Protein AF-A0A920HXT4-F1 (afdb_monomer_lite)

Secondary structure (DSSP, 8-state):
--HHHHHHHHHHHHHHHHHHHHHHHHHHHHHHHHHHHHHHHHHHHHSEE--SSS-EESHHHHHHHHHHHHHHHHHHHHHHHHHHHHHTT-S-BTTB-SHHHHHSTTHHHHHHHHHHHHHHHHHHHTTTTT---

Sequence (133 aa):
MNSIKISRISWIETLVLKNSAKEHFSQLTNFVTIVICSFLLILSAKIKVDLYPVPMTLQPLAVLMIAMLCGRNISVAAVSLYLFQGMVGIPVFAYGGGLPYLLGPTGGFLFGFLFASIIIGELADRGWGKTAF

Structure (mmCIF, N/CA/C/O backbone):
data_AF-A0A920HXT4-F1
#
_entry.id   AF-A0A920HXT4-F1
#
loop_
_atom_site.group_PDB
_atom_site.id
_atom_site.type_symbol
_atom_site.label_atom_id
_atom_site.label_alt_id
_atom_site.label_comp_id
_atom_site.label_asym_id
_atom_site.label_entity_id
_atom_site.label_seq_id
_atom_site.pdbx_PDB_ins_code
_atom_site.Cartn_x
_atom_site.Cartn_y
_atom_site.Cartn_z
_atom_site.occupancy
_atom_site.B_iso_or_equiv
_atom_site.auth_seq_id
_atom_site.auth_comp_id
_atom_site.auth_asym_id
_atom_site.auth_atom_id
_atom_site.pdbx_PDB_model_num
ATOM 1 N N . MET A 1 1 ? -35.991 31.758 35.715 1.00 54.25 1 MET A N 1
ATOM 2 C CA . MET A 1 1 ? -36.174 30.813 34.588 1.00 54.25 1 MET A CA 1
ATOM 3 C C . MET A 1 1 ? -35.026 30.896 33.560 1.00 54.25 1 MET A C 1
ATOM 5 O O . MET A 1 1 ? -35.295 30.887 32.371 1.00 54.25 1 MET A O 1
ATOM 9 N N . ASN A 1 2 ? -33.746 30.987 33.983 1.00 55.00 2 ASN A N 1
ATOM 10 C CA . ASN A 1 2 ? -32.615 31.179 33.042 1.00 55.00 2 ASN A CA 1
ATOM 11 C C . ASN A 1 2 ? -31.315 30.405 33.383 1.00 55.00 2 ASN A C 1
ATOM 13 O O . ASN A 1 2 ? -30.358 30.463 32.624 1.00 55.00 2 ASN A O 1
ATOM 17 N N . SER A 1 3 ? -31.268 29.645 34.487 1.00 57.62 3 SER A N 1
AT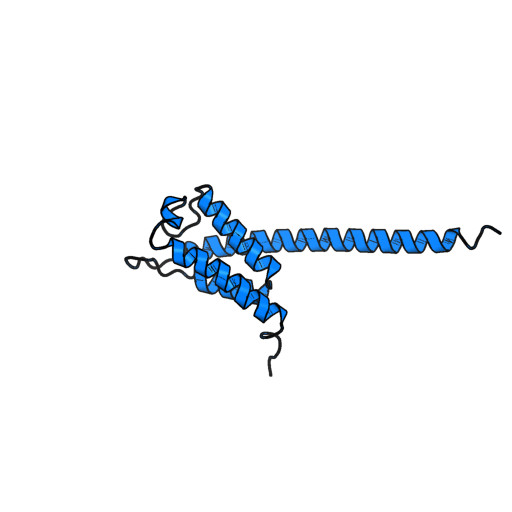OM 18 C CA . SER A 1 3 ? -30.048 28.922 34.915 1.00 57.62 3 SER A CA 1
ATOM 19 C C . SER A 1 3 ? -29.910 27.518 34.288 1.00 57.62 3 SER A C 1
ATOM 21 O O . SER A 1 3 ? -28.811 27.023 34.061 1.00 57.62 3 SER A O 1
ATOM 23 N N . ILE A 1 4 ? -31.028 26.890 33.898 1.00 59.78 4 ILE A N 1
ATOM 24 C CA . ILE A 1 4 ? -31.053 25.515 33.352 1.00 59.78 4 ILE A CA 1
ATOM 25 C C . ILE A 1 4 ? -30.524 25.450 31.902 1.00 59.78 4 ILE A C 1
ATOM 27 O O . ILE A 1 4 ? -30.081 24.396 31.446 1.00 59.78 4 ILE A O 1
ATOM 31 N N . LYS A 1 5 ? -30.556 26.568 31.160 1.00 57.19 5 LYS A N 1
ATOM 32 C CA . LYS A 1 5 ? -30.116 26.626 29.754 1.00 57.19 5 LYS A CA 1
ATOM 33 C C . LYS A 1 5 ? -28.588 26.703 29.624 1.00 57.19 5 LYS A C 1
ATOM 35 O O . LYS A 1 5 ? -28.036 26.109 28.709 1.00 57.19 5 LYS A O 1
ATOM 40 N N . ILE A 1 6 ? -27.915 27.378 30.560 1.00 60.38 6 ILE A N 1
ATOM 41 C CA . ILE A 1 6 ? -26.486 27.725 30.471 1.00 60.38 6 ILE A CA 1
ATOM 42 C C . ILE A 1 6 ? -25.583 26.508 30.733 1.00 60.38 6 ILE A C 1
ATOM 44 O O . ILE A 1 6 ? -24.585 26.335 30.039 1.00 60.38 6 ILE A O 1
ATOM 48 N N . SER A 1 7 ? -25.948 25.605 31.655 1.00 62.50 7 SER A N 1
ATOM 49 C CA . SER A 1 7 ? -25.131 24.402 31.895 1.00 62.50 7 SER A CA 1
ATOM 50 C C . SER A 1 7 ? -25.201 23.420 30.724 1.00 62.50 7 SER A C 1
ATOM 52 O O . SER A 1 7 ? -24.178 22.896 30.298 1.00 62.50 7 SER A O 1
ATOM 54 N N . ARG A 1 8 ? -26.389 23.211 30.142 1.00 62.50 8 ARG A N 1
ATOM 55 C CA . ARG A 1 8 ? -26.604 22.204 29.091 1.00 62.50 8 ARG A CA 1
ATOM 56 C C . ARG A 1 8 ? -25.832 22.511 27.799 1.00 62.50 8 ARG A C 1
ATOM 58 O O . ARG A 1 8 ? -25.414 21.583 27.121 1.00 62.50 8 ARG A O 1
ATOM 65 N N . ILE A 1 9 ? -25.617 23.791 27.488 1.00 66.50 9 ILE A N 1
ATOM 66 C CA . ILE A 1 9 ? -24.921 24.250 26.273 1.00 66.50 9 ILE A CA 1
ATOM 67 C C . ILE A 1 9 ? -23.398 24.046 26.392 1.00 66.50 9 ILE A C 1
ATOM 69 O O . ILE A 1 9 ? -22.778 23.550 25.457 1.00 66.50 9 ILE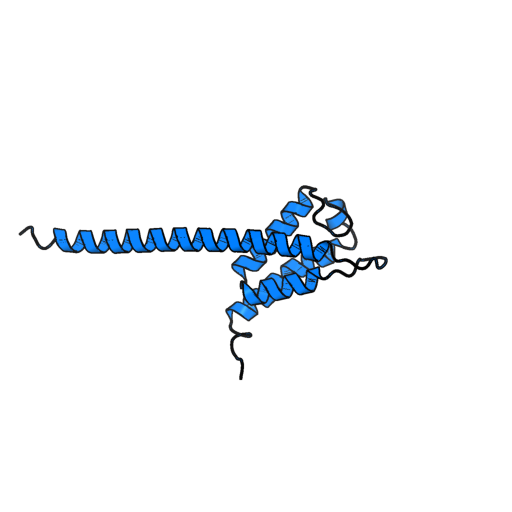 A O 1
ATOM 73 N N . SER A 1 10 ? -22.808 24.297 27.567 1.00 75.88 10 SER A N 1
ATOM 74 C CA . SER A 1 10 ? -21.366 24.110 27.814 1.00 75.88 10 SER A CA 1
ATOM 75 C C . SER A 1 10 ? -20.904 22.650 27.663 1.00 75.88 10 SER A C 1
ATOM 77 O O . SER A 1 10 ? -19.846 22.378 27.088 1.00 75.88 10 SER A O 1
ATOM 79 N N . TRP A 1 11 ? -21.715 21.688 28.120 1.00 71.19 11 TRP A N 1
ATOM 80 C CA . TRP A 1 11 ? -21.407 20.258 27.974 1.00 71.19 11 TRP A CA 1
ATOM 81 C C . TRP A 1 11 ? -21.519 19.767 26.522 1.00 71.19 11 TRP A C 1
ATOM 83 O O . TRP A 1 11 ? -20.781 18.873 26.117 1.00 71.19 11 TRP A O 1
ATOM 93 N N . ILE A 1 12 ? -22.407 20.359 25.716 1.00 73.25 12 ILE A N 1
ATOM 94 C CA . ILE A 1 12 ? -22.550 20.009 24.295 1.00 73.25 12 ILE A CA 1
ATOM 95 C C . ILE A 1 12 ? -21.371 20.564 23.496 1.00 73.25 12 ILE A C 1
ATOM 97 O O . ILE A 1 12 ? -20.785 19.826 22.711 1.00 73.25 12 ILE A O 1
ATOM 101 N N . GLU A 1 13 ? -20.962 21.812 23.733 1.00 74.88 13 GLU A N 1
ATOM 102 C CA . GLU A 1 13 ? -19.787 22.382 23.066 1.00 74.88 13 GLU A CA 1
ATOM 103 C C . GLU A 1 13 ? -18.505 21.644 23.453 1.00 74.88 13 GLU A C 1
ATOM 105 O O . GLU A 1 13 ? -17.704 21.325 22.584 1.00 74.88 13 GLU A O 1
ATOM 110 N N . THR A 1 14 ? -18.325 21.262 24.719 1.00 74.94 14 THR A N 1
ATOM 111 C CA . THR A 1 14 ? -17.163 20.449 25.117 1.00 74.94 14 THR A CA 1
ATOM 112 C C . THR A 1 14 ? -17.181 19.049 24.505 1.00 74.94 14 THR A C 1
ATOM 114 O O . THR A 1 14 ? -16.120 18.561 24.125 1.00 74.94 14 THR A O 1
ATOM 117 N N . LEU A 1 15 ? -18.343 18.408 24.336 1.00 75.25 15 LEU A N 1
ATOM 118 C CA . LEU A 1 15 ? -18.444 17.135 23.611 1.00 75.25 15 LEU A CA 1
ATOM 119 C C . LEU A 1 15 ? -18.170 17.300 22.113 1.00 75.25 15 LEU A C 1
ATOM 121 O O . LEU A 1 15 ? -17.432 16.497 21.550 1.00 75.25 15 LEU A O 1
ATOM 125 N N . VAL A 1 16 ? -18.703 18.347 21.480 1.00 76.81 16 VAL A N 1
ATOM 126 C CA . VAL A 1 16 ? -18.482 18.647 20.057 1.00 76.81 16 VAL A CA 1
ATOM 127 C C . VAL A 1 16 ? -17.020 19.004 19.795 1.00 76.81 16 VAL A C 1
ATOM 129 O O . VAL A 1 16 ? -16.417 18.438 18.889 1.00 76.81 16 VAL A O 1
ATOM 132 N N . LEU A 1 17 ? -16.410 19.861 20.619 1.00 76.31 17 LEU A N 1
ATOM 133 C CA . LEU A 1 17 ? -14.998 20.229 20.507 1.00 76.31 17 LEU A CA 1
ATOM 134 C C . LEU A 1 17 ? -14.078 19.045 20.814 1.00 76.31 17 LEU A C 1
ATOM 136 O O . LEU A 1 17 ? -13.094 18.843 20.107 1.00 76.31 17 LEU A O 1
ATOM 140 N N . LYS A 1 18 ? -14.403 18.216 21.815 1.00 70.56 18 LYS A N 1
ATOM 141 C CA . LYS A 1 18 ? -13.631 17.003 22.119 1.00 70.56 18 LYS A CA 1
ATOM 142 C C . LYS A 1 18 ? -13.753 15.966 21.006 1.00 70.56 18 LYS A C 1
ATOM 144 O O . LYS A 1 18 ? -12.761 15.313 20.695 1.00 70.56 18 LYS A O 1
ATOM 149 N N . ASN A 1 19 ? -14.930 15.823 20.394 1.00 71.56 19 ASN A N 1
ATOM 150 C CA . ASN A 1 19 ? -15.131 14.913 19.270 1.00 71.56 19 ASN A CA 1
ATOM 151 C C . ASN A 1 19 ? -14.415 15.423 18.013 1.00 71.56 19 ASN A C 1
ATOM 153 O O . ASN A 1 19 ? -13.681 14.664 17.394 1.00 71.56 19 ASN A O 1
ATOM 157 N N . SER A 1 20 ? -14.524 16.718 17.705 1.00 67.81 20 SER A N 1
ATOM 158 C CA . SER A 1 20 ? -13.819 17.360 16.590 1.00 67.81 20 SER A CA 1
ATOM 159 C C . SER A 1 20 ? -12.298 17.262 16.749 1.00 67.81 20 SER A C 1
ATOM 161 O O . SER A 1 20 ? -11.621 16.783 15.844 1.00 67.81 20 SER A O 1
ATOM 163 N N . ALA A 1 21 ? -11.741 17.601 17.917 1.00 69.56 21 ALA A N 1
ATOM 164 C CA . ALA A 1 21 ? -10.304 17.480 18.172 1.00 69.56 21 ALA A CA 1
ATOM 165 C C . ALA A 1 21 ? -9.809 16.025 18.072 1.00 69.56 21 ALA A C 1
ATOM 167 O O . ALA A 1 21 ? -8.731 15.768 17.534 1.00 69.56 21 ALA A O 1
ATOM 168 N N . LYS A 1 22 ? -10.605 15.060 18.553 1.00 66.75 22 LYS A N 1
ATOM 169 C CA . LYS A 1 22 ? -10.285 13.630 18.452 1.00 66.75 22 LYS A CA 1
ATOM 170 C C . LYS A 1 22 ? -10.339 13.135 17.003 1.00 66.75 22 LYS A C 1
ATOM 172 O O . LYS A 1 22 ? -9.481 12.346 16.612 1.00 66.75 22 LYS A O 1
ATOM 177 N N . GLU A 1 23 ? -11.289 13.619 16.204 1.00 66.88 23 GLU A N 1
ATOM 178 C CA . GLU A 1 23 ? -11.357 13.319 14.772 1.00 66.88 23 GLU A CA 1
ATOM 179 C C . GLU A 1 23 ? -10.172 13.907 14.006 1.00 66.88 23 GLU A C 1
ATOM 181 O O . GLU A 1 23 ? -9.515 13.170 13.276 1.00 66.88 23 GLU A O 1
ATOM 186 N N . HIS A 1 24 ? -9.825 15.180 14.220 1.00 65.88 24 HIS A N 1
ATOM 187 C CA . HIS A 1 24 ? -8.670 15.800 13.563 1.00 65.88 24 HIS A CA 1
ATOM 188 C C . HIS A 1 24 ? -7.353 15.083 13.906 1.00 65.88 24 HIS A C 1
ATOM 190 O O . HIS A 1 24 ? -6.527 14.844 13.024 1.00 65.88 24 HIS A O 1
ATOM 196 N N . PHE A 1 25 ? -7.169 14.674 15.166 1.00 66.94 25 PHE A N 1
ATOM 197 C CA . PHE A 1 25 ? -5.976 13.936 15.592 1.00 66.94 25 PHE A CA 1
ATOM 198 C C . PHE A 1 25 ? -5.918 12.519 14.996 1.00 66.94 25 PHE A C 1
ATOM 200 O O . PHE A 1 25 ? -4.863 12.064 14.543 1.00 66.94 25 PHE A O 1
ATOM 207 N N . SER A 1 26 ? -7.062 11.830 14.933 1.00 65.12 26 SER A N 1
ATOM 208 C CA . SER A 1 26 ? -7.172 10.523 14.278 1.00 65.12 26 SER A CA 1
ATOM 209 C C . SER A 1 26 ? -6.923 10.606 12.771 1.00 65.12 26 SER A C 1
ATOM 211 O O . SER A 1 26 ? -6.254 9.734 12.222 1.00 65.12 26 SER A O 1
ATOM 213 N N . GLN A 1 27 ? -7.432 11.641 12.099 1.00 71.25 27 GLN A N 1
ATOM 214 C CA . GLN A 1 27 ? -7.210 11.860 10.670 1.00 71.25 27 GLN A CA 1
ATOM 215 C C . GLN A 1 27 ? -5.730 12.107 10.381 1.00 71.25 27 GLN A C 1
ATOM 217 O O . GLN A 1 27 ? -5.173 11.476 9.486 1.00 71.25 27 GLN A O 1
ATOM 222 N N . LEU A 1 28 ? -5.072 12.955 11.176 1.00 72.69 28 LEU A N 1
ATOM 223 C CA . LEU A 1 28 ? -3.648 13.238 11.013 1.00 72.69 28 LEU A CA 1
ATOM 224 C C . LEU A 1 28 ? -2.794 11.978 11.201 1.00 72.69 28 LEU A C 1
ATOM 226 O O . LEU A 1 28 ? -1.909 11.710 10.392 1.00 72.69 28 LEU A O 1
ATOM 230 N N . THR A 1 29 ? -3.102 11.171 12.219 1.00 76.12 29 THR A N 1
ATOM 231 C CA . THR A 1 29 ? -2.391 9.910 12.480 1.00 76.12 29 THR A CA 1
ATOM 232 C C . THR A 1 29 ? -2.550 8.946 11.305 1.00 76.12 29 THR A C 1
ATOM 234 O O . THR A 1 29 ? -1.555 8.426 10.810 1.00 76.12 29 THR A O 1
ATOM 237 N N . ASN A 1 30 ? -3.771 8.785 10.783 1.00 79.00 30 ASN A N 1
ATOM 238 C CA . ASN A 1 30 ? -4.035 7.926 9.628 1.00 79.00 30 ASN A CA 1
ATOM 239 C C . ASN A 1 30 ? -3.284 8.397 8.375 1.00 79.00 30 ASN A C 1
ATOM 241 O O . ASN A 1 30 ? -2.677 7.578 7.691 1.00 79.00 30 ASN A O 1
ATOM 245 N N . PHE A 1 31 ? -3.274 9.703 8.085 1.00 80.75 31 PHE A N 1
ATOM 246 C CA . PHE A 1 31 ? -2.520 10.256 6.955 1.00 80.75 31 PHE A CA 1
ATOM 247 C C . PHE A 1 31 ? -1.021 9.982 7.077 1.00 80.75 31 PHE A C 1
ATOM 249 O O . PHE A 1 31 ? -0.395 9.531 6.117 1.00 80.75 31 PHE A O 1
ATOM 256 N N . VAL A 1 32 ? -0.450 10.203 8.262 1.00 84.19 32 VAL A N 1
ATOM 257 C CA . VAL A 1 32 ? 0.963 9.918 8.529 1.00 84.19 32 VAL A CA 1
ATOM 258 C C . VAL A 1 32 ? 1.254 8.425 8.354 1.00 84.19 32 VAL A C 1
ATOM 260 O O . VAL A 1 32 ? 2.227 8.071 7.690 1.00 84.19 32 VAL A O 1
ATOM 263 N N . THR A 1 33 ? 0.388 7.540 8.856 1.00 81.81 33 THR A N 1
ATOM 264 C CA . THR A 1 33 ? 0.524 6.089 8.667 1.00 81.81 33 THR A CA 1
ATOM 265 C C . THR A 1 33 ? 0.480 5.698 7.188 1.00 81.81 33 THR A C 1
ATOM 267 O O . THR A 1 33 ? 1.334 4.931 6.752 1.00 81.81 33 THR A O 1
ATOM 270 N N . ILE A 1 34 ? -0.440 6.258 6.392 1.00 84.69 34 ILE A N 1
ATOM 271 C CA . ILE A 1 34 ? -0.530 5.999 4.942 1.00 84.69 34 ILE A CA 1
ATOM 272 C C . ILE A 1 34 ? 0.784 6.369 4.244 1.00 84.69 34 ILE A C 1
ATOM 274 O O . ILE A 1 34 ? 1.307 5.581 3.454 1.00 84.69 34 ILE A O 1
ATOM 278 N N . VAL A 1 35 ? 1.336 7.548 4.547 1.00 84.56 35 VAL A N 1
ATOM 279 C CA . VAL A 1 35 ? 2.587 8.028 3.941 1.00 84.56 35 VAL A CA 1
ATOM 280 C C . VAL A 1 35 ? 3.765 7.136 4.330 1.00 84.56 35 VAL A C 1
ATOM 282 O O . VAL A 1 35 ? 4.547 6.749 3.463 1.00 84.56 35 VAL A O 1
ATOM 285 N N . ILE A 1 36 ? 3.869 6.755 5.606 1.00 85.81 36 ILE A N 1
ATOM 286 C CA . ILE A 1 36 ? 4.921 5.852 6.094 1.00 85.81 36 ILE A CA 1
ATOM 287 C C . ILE A 1 36 ? 4.814 4.480 5.418 1.00 85.81 36 ILE A C 1
ATOM 289 O O . ILE A 1 36 ? 5.817 3.958 4.935 1.00 85.81 36 ILE A O 1
ATOM 293 N N . CYS A 1 37 ? 3.610 3.911 5.322 1.00 82.88 37 CYS A N 1
ATOM 294 C CA . CYS A 1 37 ? 3.373 2.645 4.630 1.00 82.88 37 CYS A CA 1
ATOM 295 C C . CYS A 1 37 ? 3.749 2.726 3.147 1.00 82.88 37 CYS A C 1
ATOM 297 O O . CYS A 1 37 ? 4.423 1.833 2.639 1.00 82.88 37 CYS A O 1
ATOM 299 N N . SER A 1 38 ? 3.379 3.810 2.459 1.00 79.56 38 SER A N 1
ATOM 300 C CA . SER A 1 38 ? 3.758 4.032 1.060 1.00 79.56 38 SER A CA 1
ATOM 301 C C . SER A 1 38 ? 5.277 4.137 0.896 1.00 79.56 38 SER A C 1
ATOM 303 O O . SER A 1 38 ? 5.841 3.563 -0.033 1.00 79.56 38 SER A O 1
ATOM 305 N N . PHE A 1 39 ? 5.965 4.822 1.812 1.00 82.06 39 PHE A N 1
ATOM 306 C CA . PHE A 1 39 ? 7.425 4.914 1.801 1.00 82.06 39 PHE A CA 1
ATOM 307 C C . PHE A 1 39 ? 8.090 3.552 2.036 1.00 82.06 39 PHE A C 1
ATOM 309 O O . PHE A 1 39 ? 9.053 3.201 1.351 1.00 82.06 39 PHE A O 1
ATOM 316 N N . LEU A 1 40 ? 7.539 2.750 2.951 1.00 83.19 40 LEU A N 1
ATOM 317 C CA . LEU A 1 40 ? 8.010 1.395 3.217 1.00 83.19 40 LEU A CA 1
ATOM 318 C C . LEU A 1 40 ? 7.869 0.500 1.978 1.00 83.19 40 LEU A C 1
ATOM 320 O O . LEU A 1 40 ? 8.805 -0.221 1.645 1.00 83.19 40 LEU A O 1
ATOM 324 N N . LEU A 1 41 ? 6.754 0.604 1.244 1.00 81.12 41 LEU A N 1
ATOM 325 C CA . LEU A 1 41 ? 6.551 -0.119 -0.018 1.00 81.12 41 LEU A CA 1
ATOM 326 C C . LEU A 1 41 ? 7.603 0.242 -1.069 1.00 81.12 41 LEU A C 1
ATOM 328 O O . LEU A 1 41 ? 8.127 -0.651 -1.734 1.00 81.12 41 LEU A O 1
ATOM 332 N N . ILE A 1 42 ? 7.943 1.528 -1.196 1.00 79.00 42 ILE A N 1
ATOM 333 C CA . ILE A 1 42 ? 8.992 1.989 -2.115 1.00 79.00 42 ILE A CA 1
ATOM 334 C C . ILE A 1 42 ? 10.341 1.385 -1.717 1.00 79.00 42 ILE A C 1
ATOM 336 O O . ILE A 1 42 ? 11.055 0.867 -2.574 1.00 79.00 42 ILE A O 1
ATOM 340 N N . LEU A 1 43 ? 10.685 1.405 -0.426 1.00 80.31 43 LEU A N 1
ATOM 341 C CA . LEU A 1 43 ? 11.943 0.845 0.068 1.00 80.31 43 LEU A CA 1
ATOM 342 C C . LEU A 1 43 ? 12.024 -0.669 -0.186 1.00 80.31 43 LEU A C 1
ATOM 344 O O . LEU A 1 43 ? 13.032 -1.156 -0.699 1.00 80.31 43 LEU A O 1
ATOM 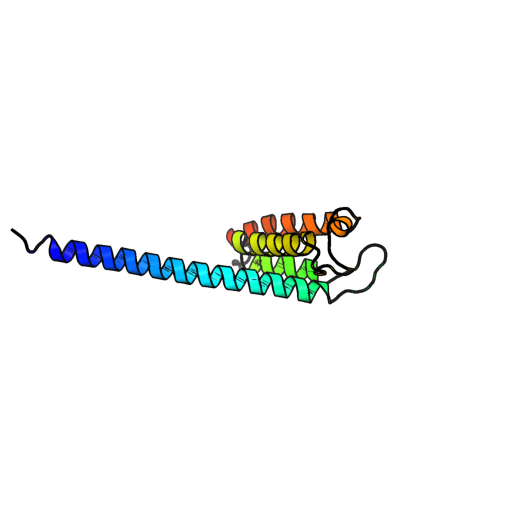348 N N . SER A 1 44 ? 10.941 -1.400 0.088 1.00 73.50 44 SER A N 1
ATOM 349 C CA . SER A 1 44 ? 10.834 -2.839 -0.179 1.00 73.50 44 SER A CA 1
ATOM 350 C C . SER A 1 44 ? 10.879 -3.176 -1.671 1.00 73.50 44 SER A C 1
ATOM 352 O O . SER A 1 44 ? 11.386 -4.236 -2.032 1.00 73.50 44 SER A O 1
ATOM 354 N N . ALA A 1 45 ? 10.406 -2.284 -2.545 1.00 70.38 45 ALA A N 1
ATOM 355 C CA . ALA A 1 45 ? 10.499 -2.447 -3.995 1.00 70.38 45 ALA A CA 1
ATOM 356 C C . ALA A 1 45 ? 11.939 -2.309 -4.525 1.00 70.38 45 ALA A C 1
ATOM 358 O O . ALA A 1 45 ? 12.262 -2.887 -5.565 1.00 70.38 45 ALA A O 1
ATOM 359 N N . LYS A 1 46 ? 12.821 -1.576 -3.823 1.00 69.19 46 LYS A N 1
ATOM 360 C CA . LYS A 1 46 ? 14.241 -1.448 -4.207 1.00 69.19 46 LYS A CA 1
ATOM 361 C C . LYS A 1 46 ? 15.073 -2.668 -3.820 1.00 69.19 46 LYS A C 1
ATOM 363 O O . LYS A 1 46 ? 16.095 -2.918 -4.455 1.00 69.19 46 LYS A O 1
ATOM 368 N N . ILE A 1 47 ? 14.642 -3.430 -2.813 1.00 73.81 47 ILE A N 1
ATOM 369 C CA . ILE A 1 47 ? 15.262 -4.705 -2.442 1.00 73.81 47 ILE A CA 1
ATOM 370 C C . ILE A 1 47 ? 14.719 -5.773 -3.393 1.00 73.81 47 ILE A C 1
ATOM 372 O O . ILE A 1 47 ? 13.708 -6.429 -3.125 1.00 73.81 47 ILE A O 1
ATOM 376 N N . LYS A 1 48 ? 15.376 -5.891 -4.546 1.00 71.88 48 LYS A N 1
ATOM 377 C CA . LYS A 1 48 ? 14.998 -6.802 -5.622 1.00 71.88 48 LYS A CA 1
ATOM 378 C C . LYS A 1 48 ? 16.139 -7.741 -5.981 1.00 71.88 48 LYS A C 1
ATOM 380 O O . LYS A 1 48 ? 17.303 -7.352 -5.969 1.00 71.88 48 LYS A O 1
ATOM 385 N N . VAL A 1 49 ? 15.773 -8.963 -6.335 1.00 71.88 49 VAL A N 1
ATOM 386 C CA . VAL A 1 49 ? 16.645 -9.909 -7.023 1.00 71.88 49 VAL A CA 1
ATOM 387 C C . VAL A 1 49 ? 16.232 -9.889 -8.488 1.00 71.88 49 VAL A C 1
ATOM 389 O O . VAL A 1 49 ? 15.063 -10.128 -8.811 1.00 71.88 49 VAL A O 1
ATOM 392 N N . ASP A 1 50 ? 17.174 -9.552 -9.369 1.00 67.00 50 ASP A N 1
ATOM 393 C CA . ASP A 1 50 ? 16.916 -9.445 -10.803 1.00 67.00 50 ASP A CA 1
ATOM 394 C C . ASP A 1 50 ? 16.703 -10.849 -11.395 1.00 67.00 50 ASP A C 1
ATOM 396 O O . ASP A 1 50 ? 17.639 -11.576 -11.719 1.00 67.00 50 ASP A O 1
ATOM 400 N N . LEU A 1 51 ? 15.431 -11.234 -11.501 1.00 64.62 51 LEU A N 1
ATOM 401 C CA . LEU A 1 51 ? 14.959 -12.414 -12.215 1.00 64.62 51 LEU A CA 1
ATOM 402 C C . LEU A 1 51 ? 14.264 -11.955 -13.495 1.00 64.62 51 LEU A C 1
ATOM 404 O O . LEU A 1 51 ? 13.440 -11.040 -13.483 1.00 64.62 51 LEU A O 1
ATOM 408 N N . TYR A 1 52 ? 14.588 -12.601 -14.611 1.00 62.97 52 TYR A N 1
ATOM 409 C CA . TYR A 1 52 ? 13.903 -12.377 -15.880 1.00 62.97 52 TYR A CA 1
ATOM 410 C C . TYR A 1 52 ? 12.720 -13.351 -15.980 1.00 62.97 52 TYR A C 1
ATOM 412 O O . TYR A 1 52 ? 12.927 -14.539 -15.724 1.00 62.97 52 TYR A O 1
ATOM 420 N N . PRO A 1 53 ? 11.492 -12.927 -16.345 1.00 66.25 53 PRO A N 1
ATOM 421 C CA . PRO A 1 53 ? 11.065 -11.611 -16.848 1.00 66.25 53 PRO A CA 1
ATOM 422 C C . PRO A 1 53 ? 10.481 -10.640 -15.795 1.00 66.25 53 PRO A C 1
ATOM 424 O O . PRO A 1 53 ? 10.144 -9.510 -16.146 1.00 66.25 53 PRO A O 1
ATOM 427 N N . VAL A 1 54 ? 10.326 -11.050 -14.529 1.00 62.25 54 VAL A N 1
ATOM 428 C CA . VAL A 1 54 ? 9.760 -10.216 -13.449 1.00 62.25 54 VAL A CA 1
ATOM 429 C C . VAL A 1 54 ? 10.669 -10.287 -12.218 1.00 62.25 54 VAL A C 1
ATOM 431 O O . VAL A 1 54 ? 10.940 -11.393 -11.744 1.00 62.25 54 VAL A O 1
ATOM 434 N N . PRO A 1 55 ? 11.113 -9.143 -11.660 1.00 67.44 55 PRO A N 1
ATOM 435 C CA . PRO A 1 55 ? 11.952 -9.148 -10.468 1.00 67.44 55 PRO A CA 1
ATOM 436 C C . PRO A 1 55 ? 11.188 -9.718 -9.270 1.00 67.44 55 PRO A C 1
ATOM 438 O O . PRO A 1 55 ? 10.063 -9.299 -8.987 1.00 67.44 55 PRO A O 1
ATOM 441 N N . MET A 1 56 ? 11.823 -10.617 -8.516 1.00 71.00 56 MET A N 1
ATOM 442 C CA . MET A 1 56 ? 11.349 -10.955 -7.172 1.00 71.00 56 MET A CA 1
ATOM 443 C C . MET A 1 56 ? 11.780 -9.843 -6.227 1.00 71.00 56 MET A C 1
ATOM 445 O O . MET A 1 56 ? 12.968 -9.538 -6.111 1.00 71.00 56 MET A O 1
ATOM 449 N N . THR A 1 57 ? 10.820 -9.244 -5.534 1.00 80.25 57 THR A N 1
ATOM 450 C CA . THR A 1 57 ? 11.075 -8.197 -4.543 1.00 80.25 57 THR A CA 1
ATOM 451 C C . THR A 1 57 ? 10.451 -8.574 -3.208 1.00 80.25 57 THR A C 1
ATOM 453 O O . THR A 1 57 ? 9.585 -9.446 -3.133 1.00 80.25 57 THR A O 1
ATOM 456 N N . LEU A 1 58 ? 10.853 -7.887 -2.139 1.00 82.12 58 LEU A N 1
ATOM 457 C CA . LEU A 1 58 ? 10.189 -7.995 -0.832 1.00 82.12 58 LEU A CA 1
ATOM 458 C C . LEU A 1 58 ? 8.870 -7.205 -0.769 1.00 82.12 58 LEU A C 1
ATOM 460 O O . LEU A 1 58 ? 8.208 -7.157 0.267 1.00 82.12 58 LEU A O 1
ATOM 464 N N . GLN A 1 59 ? 8.471 -6.586 -1.877 1.00 81.25 59 GLN A N 1
ATOM 465 C CA . GLN A 1 59 ? 7.284 -5.751 -1.961 1.00 81.25 59 GLN A CA 1
ATOM 466 C C . GLN A 1 59 ? 5.971 -6.504 -1.691 1.00 81.25 59 GLN A C 1
ATOM 468 O O . GLN A 1 59 ? 5.177 -5.971 -0.919 1.00 81.25 59 GLN A O 1
ATOM 473 N N . PRO A 1 60 ? 5.718 -7.721 -2.224 1.00 82.94 60 PRO A N 1
ATOM 474 C CA . PRO A 1 60 ? 4.505 -8.463 -1.895 1.00 82.94 60 PRO A CA 1
ATOM 475 C C . PRO A 1 60 ? 4.396 -8.697 -0.388 1.00 82.94 60 PRO A C 1
ATOM 477 O O . PRO A 1 60 ? 3.363 -8.405 0.196 1.00 82.94 60 PRO A O 1
ATOM 480 N N . LEU A 1 61 ? 5.483 -9.125 0.264 1.00 85.38 61 LEU A N 1
ATOM 481 C CA . LEU A 1 61 ? 5.515 -9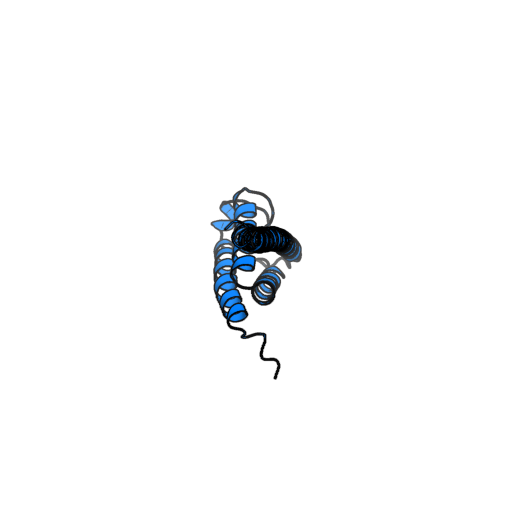.339 1.713 1.00 85.38 61 LEU A CA 1
ATOM 482 C C . LEU A 1 61 ? 5.146 -8.061 2.480 1.00 85.38 61 LEU A C 1
ATOM 484 O O . LEU A 1 61 ? 4.303 -8.103 3.375 1.00 85.38 61 LEU A O 1
ATOM 488 N N . ALA A 1 62 ? 5.728 -6.922 2.094 1.00 85.94 62 ALA A N 1
ATOM 489 C CA . ALA A 1 62 ? 5.417 -5.632 2.700 1.00 85.94 62 ALA A CA 1
ATOM 490 C C . ALA A 1 62 ? 3.937 -5.246 2.523 1.00 85.94 62 ALA A C 1
ATOM 492 O O . ALA A 1 62 ? 3.317 -4.782 3.478 1.00 85.94 62 ALA A O 1
ATOM 493 N N . VAL A 1 63 ? 3.342 -5.491 1.347 1.00 87.25 63 VAL A N 1
ATOM 494 C CA . VAL A 1 63 ? 1.907 -5.251 1.100 1.00 87.25 63 VAL A CA 1
ATOM 495 C C . VAL A 1 63 ? 1.040 -6.085 2.042 1.00 87.25 63 VAL A C 1
ATOM 497 O O . VAL A 1 63 ? 0.127 -5.54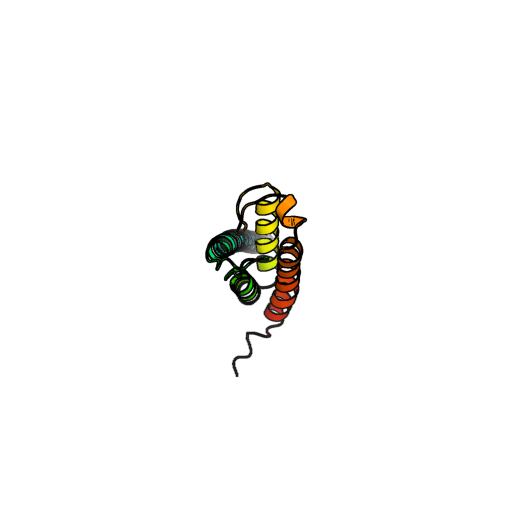0 2.659 1.00 87.25 63 VAL A O 1
ATOM 500 N N . LEU A 1 64 ? 1.329 -7.383 2.189 1.00 86.50 64 LEU A N 1
ATOM 501 C CA . LEU A 1 64 ? 0.553 -8.275 3.060 1.00 86.50 64 LEU A CA 1
ATOM 502 C C . LEU A 1 64 ? 0.667 -7.853 4.533 1.00 86.50 64 LEU A C 1
ATOM 504 O O . LEU A 1 64 ? -0.337 -7.817 5.243 1.00 86.50 64 LEU A O 1
ATOM 508 N N . MET A 1 65 ? 1.873 -7.496 4.988 1.00 85.00 65 MET A N 1
ATOM 509 C CA . MET A 1 65 ? 2.091 -7.015 6.354 1.00 85.00 65 MET A CA 1
ATOM 510 C C . MET A 1 65 ? 1.348 -5.705 6.613 1.00 85.00 65 MET A C 1
ATOM 512 O O . MET A 1 65 ? 0.639 -5.600 7.608 1.00 85.00 65 MET A O 1
ATOM 516 N N . ILE A 1 66 ? 1.451 -4.724 5.713 1.00 85.94 66 ILE A N 1
ATOM 517 C CA . ILE A 1 66 ? 0.734 -3.447 5.845 1.00 85.94 66 ILE A CA 1
ATOM 518 C C . ILE A 1 66 ? -0.781 -3.678 5.848 1.00 85.94 66 ILE A C 1
ATOM 520 O O . ILE A 1 66 ? -1.485 -3.074 6.654 1.00 85.94 66 ILE A O 1
ATOM 524 N N . ALA A 1 67 ? -1.288 -4.571 4.995 1.00 87.19 67 ALA A N 1
ATOM 525 C CA . ALA A 1 67 ? -2.703 -4.927 4.969 1.00 87.19 67 ALA A CA 1
ATOM 526 C C . ALA A 1 67 ? -3.174 -5.540 6.293 1.00 87.19 67 ALA A C 1
ATOM 528 O O . ALA A 1 67 ? -4.220 -5.148 6.805 1.00 87.19 67 ALA A O 1
ATOM 529 N N . MET A 1 68 ? -2.381 -6.436 6.889 1.00 84.50 68 MET A N 1
ATOM 530 C CA . MET A 1 68 ? -2.718 -7.030 8.183 1.00 84.50 68 MET A CA 1
ATOM 531 C C . MET A 1 68 ? -2.587 -6.060 9.363 1.00 84.50 68 MET A C 1
ATOM 533 O O . MET A 1 68 ? -3.411 -6.105 10.271 1.00 84.50 68 MET A O 1
ATOM 537 N N . LEU A 1 69 ? -1.568 -5.196 9.377 1.00 83.44 69 LEU A N 1
ATOM 538 C CA . LEU A 1 69 ? -1.301 -4.299 10.507 1.00 83.44 69 LEU A CA 1
ATOM 539 C C . LEU A 1 69 ? -2.197 -3.057 10.501 1.00 83.44 69 LEU A C 1
ATOM 541 O O . LEU A 1 69 ? -2.635 -2.610 11.559 1.00 83.44 69 LEU A O 1
ATOM 545 N N . CYS A 1 70 ? -2.437 -2.473 9.327 1.00 80.50 70 CYS A N 1
ATOM 546 C CA . CYS A 1 70 ? -3.122 -1.187 9.201 1.00 80.50 70 CYS A CA 1
ATOM 547 C C . CYS A 1 70 ? -4.612 -1.316 8.844 1.00 80.50 70 CYS A C 1
ATOM 549 O O . CYS A 1 70 ? -5.318 -0.307 8.834 1.00 80.50 70 CYS A O 1
ATOM 551 N N . GLY A 1 71 ? -5.097 -2.526 8.553 1.00 84.19 71 GLY A N 1
ATOM 552 C CA . GLY A 1 71 ? -6.485 -2.772 8.158 1.00 84.19 71 GLY A CA 1
ATOM 553 C C . GLY A 1 71 ? -6.787 -2.345 6.720 1.00 84.19 71 GLY A C 1
ATOM 554 O O . GLY A 1 71 ? -5.905 -1.891 5.978 1.00 84.19 71 GLY A O 1
ATOM 555 N N . ARG A 1 72 ? -8.047 -2.486 6.291 1.00 83.56 72 ARG A N 1
ATOM 556 C CA . ARG A 1 72 ? -8.435 -2.296 4.882 1.00 83.56 72 ARG A CA 1
ATOM 557 C C . ARG A 1 72 ? -8.267 -0.864 4.403 1.00 83.56 72 ARG A C 1
ATOM 559 O O . ARG A 1 72 ? -7.627 -0.622 3.385 1.00 83.56 72 ARG A O 1
ATOM 566 N N . ASN A 1 73 ? -8.823 0.099 5.131 1.00 83.19 73 ASN A N 1
ATOM 567 C CA . ASN A 1 73 ? -8.913 1.472 4.631 1.00 83.19 73 ASN A CA 1
ATOM 568 C C . ASN A 1 73 ? -7.532 2.126 4.466 1.00 83.19 73 ASN A C 1
ATOM 570 O O . ASN A 1 73 ? -7.284 2.792 3.463 1.00 83.19 73 ASN A O 1
ATOM 574 N N . ILE A 1 74 ? -6.621 1.910 5.420 1.00 83.56 74 ILE A N 1
ATOM 575 C CA . ILE A 1 74 ? -5.275 2.503 5.397 1.00 83.56 74 ILE A CA 1
ATOM 576 C C . ILE A 1 74 ? -4.393 1.802 4.358 1.00 83.56 74 ILE A C 1
ATOM 578 O O . ILE A 1 74 ? -3.695 2.471 3.596 1.00 83.56 74 ILE A O 1
ATOM 582 N N . SER A 1 75 ? -4.439 0.468 4.284 1.00 84.62 75 SER A N 1
ATOM 583 C CA . SER A 1 75 ? -3.613 -0.289 3.337 1.00 84.62 75 SER A CA 1
ATOM 584 C C . SER A 1 75 ? -4.027 -0.070 1.883 1.00 84.62 75 SER A C 1
ATOM 586 O O . SER A 1 75 ? -3.167 0.151 1.032 1.00 84.62 75 SER A O 1
ATOM 588 N N . VAL A 1 76 ? -5.330 -0.043 1.588 1.00 87.38 76 VAL A N 1
ATOM 589 C CA . VAL A 1 76 ? -5.845 0.254 0.245 1.00 87.38 76 VAL A CA 1
ATOM 590 C C . VAL A 1 76 ? -5.478 1.674 -0.170 1.00 87.38 76 VAL A C 1
ATOM 592 O O . VAL A 1 76 ? -5.032 1.875 -1.300 1.00 87.38 76 VAL A O 1
ATOM 595 N N . ALA A 1 77 ? -5.592 2.649 0.739 1.00 85.12 77 ALA A N 1
ATOM 596 C CA . ALA A 1 77 ? -5.170 4.021 0.471 1.00 85.12 77 ALA A CA 1
ATOM 597 C C . ALA A 1 77 ? -3.659 4.113 0.194 1.00 85.12 77 ALA A C 1
ATOM 599 O O . ALA A 1 77 ? -3.262 4.751 -0.778 1.00 85.12 77 ALA A O 1
ATOM 600 N N . ALA A 1 78 ? -2.820 3.433 0.983 1.00 83.81 78 ALA A N 1
ATOM 601 C CA . ALA A 1 78 ? -1.368 3.421 0.792 1.00 83.81 78 ALA A CA 1
ATOM 602 C C . ALA A 1 78 ? -0.949 2.759 -0.530 1.00 83.81 78 ALA A C 1
ATOM 604 O O . ALA A 1 78 ? -0.133 3.314 -1.263 1.00 83.81 78 ALA A O 1
ATOM 605 N N . VAL A 1 79 ? -1.536 1.607 -0.877 1.00 85.62 79 VAL A N 1
ATOM 606 C CA . VAL A 1 79 ? -1.255 0.918 -2.149 1.00 85.62 79 VAL A CA 1
ATOM 607 C C . VAL A 1 79 ? -1.756 1.740 -3.337 1.00 85.62 79 VAL A C 1
ATOM 609 O O . VAL A 1 79 ? -1.055 1.854 -4.338 1.00 85.62 79 VAL A O 1
ATOM 612 N N . SER A 1 80 ? -2.925 2.373 -3.225 1.00 85.75 80 SER A N 1
ATOM 613 C CA . SER A 1 80 ? -3.451 3.253 -4.276 1.00 85.75 80 SER A CA 1
ATOM 614 C C . SER A 1 80 ? -2.567 4.483 -4.482 1.00 85.75 80 SER A C 1
ATOM 616 O O . SER A 1 80 ? -2.289 4.847 -5.622 1.00 85.75 80 SER A O 1
ATOM 618 N N . LEU A 1 81 ? -2.074 5.093 -3.398 1.00 84.00 81 LEU A N 1
ATOM 619 C CA . LEU A 1 81 ? -1.133 6.212 -3.460 1.00 84.00 81 LEU A CA 1
ATOM 620 C C . LEU A 1 81 ? 0.177 5.793 -4.139 1.00 84.00 81 LEU A C 1
ATOM 622 O O . LEU A 1 81 ? 0.671 6.505 -5.011 1.00 84.00 81 LEU A O 1
ATOM 626 N N . TYR A 1 82 ? 0.696 4.615 -3.790 1.00 82.50 82 TYR A N 1
ATOM 627 C CA . TYR A 1 82 ? 1.882 4.032 -4.409 1.00 82.50 82 TYR A CA 1
ATOM 628 C C . TYR A 1 82 ? 1.691 3.793 -5.918 1.00 82.50 82 TYR A C 1
ATOM 630 O O . TYR A 1 82 ? 2.539 4.187 -6.723 1.00 82.50 82 TYR A O 1
ATOM 638 N N . LEU A 1 83 ? 0.554 3.216 -6.327 1.00 82.31 83 LEU A N 1
ATOM 639 C CA . LEU A 1 83 ? 0.208 3.043 -7.742 1.00 82.31 83 LEU A CA 1
ATOM 640 C C . LEU A 1 83 ? 0.104 4.396 -8.456 1.00 82.31 83 LEU A C 1
ATOM 642 O O . LEU A 1 83 ? 0.656 4.549 -9.542 1.00 82.31 83 LEU A O 1
ATOM 646 N N . PHE A 1 84 ? -0.545 5.386 -7.839 1.00 82.56 84 PHE A N 1
ATOM 647 C CA . PHE A 1 84 ? -0.694 6.722 -8.411 1.00 82.56 84 PHE A CA 1
ATOM 648 C C . PHE A 1 84 ? 0.662 7.418 -8.596 1.00 82.56 84 PHE A C 1
ATOM 650 O O . PHE A 1 84 ? 0.933 7.958 -9.666 1.00 82.56 84 PHE A O 1
ATOM 657 N N . GLN A 1 85 ? 1.560 7.334 -7.610 1.00 78.56 85 GLN A N 1
ATOM 658 C CA . GLN A 1 85 ? 2.937 7.833 -7.722 1.00 78.56 85 GLN A CA 1
ATOM 659 C C . GLN A 1 85 ? 3.689 7.172 -8.885 1.00 78.56 85 GLN A C 1
ATOM 661 O O . GLN A 1 85 ? 4.385 7.851 -9.643 1.00 78.56 85 GLN A O 1
ATOM 666 N N . GLY A 1 86 ? 3.504 5.863 -9.069 1.00 77.25 86 GLY A N 1
ATOM 667 C CA . GLY A 1 86 ? 4.076 5.126 -10.192 1.00 77.25 86 GLY A CA 1
ATOM 668 C C . GLY A 1 86 ? 3.468 5.478 -11.545 1.00 77.25 86 GLY A C 1
ATOM 669 O O . GLY A 1 86 ? 4.197 5.543 -12.535 1.00 77.25 86 GLY A O 1
ATOM 670 N N . MET A 1 87 ? 2.168 5.775 -11.599 1.00 73.31 87 MET A N 1
ATOM 671 C CA . MET A 1 87 ? 1.484 6.235 -12.811 1.00 73.31 87 MET A CA 1
ATOM 672 C C . MET A 1 87 ? 1.939 7.630 -13.244 1.00 73.31 87 MET A C 1
ATOM 674 O O . MET A 1 87 ? 2.134 7.851 -14.437 1.00 73.31 87 MET A O 1
ATOM 678 N N . VAL A 1 88 ? 2.160 8.544 -12.290 1.00 74.62 88 VAL A N 1
ATOM 679 C CA . VAL A 1 88 ? 2.662 9.911 -12.537 1.00 74.62 88 VAL A CA 1
ATOM 680 C C . VAL A 1 88 ? 4.089 9.908 -13.116 1.00 74.62 88 VAL A C 1
ATOM 682 O O . VAL A 1 88 ? 4.546 10.917 -13.645 1.00 74.62 88 VAL A O 1
ATOM 685 N N . GLY A 1 89 ? 4.784 8.766 -13.096 1.00 61.25 89 GLY A N 1
ATOM 686 C CA . GLY A 1 89 ? 6.099 8.604 -13.723 1.00 61.25 89 GLY A CA 1
ATOM 687 C C . GLY A 1 89 ? 7.268 8.760 -12.756 1.00 61.25 89 GLY A C 1
ATOM 688 O O . GLY A 1 89 ? 8.420 8.731 -13.183 1.00 61.25 89 GLY A O 1
ATOM 689 N N . ILE A 1 90 ? 6.996 8.871 -11.452 1.00 65.19 90 ILE A N 1
ATOM 690 C CA . ILE A 1 90 ? 8.043 8.774 -10.435 1.00 65.19 90 ILE A CA 1
ATOM 691 C C . ILE A 1 90 ? 8.574 7.329 -10.471 1.00 65.19 90 ILE A C 1
ATOM 693 O O . ILE A 1 90 ? 7.765 6.396 -10.477 1.00 65.19 90 ILE A O 1
ATOM 697 N N . PRO A 1 91 ? 9.901 7.098 -10.508 1.00 65.12 91 PRO A N 1
ATOM 698 C CA . PRO A 1 91 ? 10.480 5.757 -10.549 1.00 65.12 91 PRO A CA 1
ATOM 699 C C . PRO A 1 91 ? 10.379 5.055 -9.184 1.00 65.12 91 PRO A C 1
ATOM 701 O O . PRO A 1 91 ? 11.373 4.847 -8.487 1.00 65.12 91 PRO A O 1
ATOM 704 N N . VAL A 1 92 ? 9.150 4.726 -8.784 1.00 65.69 92 VAL A N 1
ATOM 705 C CA . VAL A 1 92 ? 8.813 3.995 -7.552 1.00 65.69 92 VAL A CA 1
ATOM 706 C C . VAL A 1 92 ? 8.757 2.475 -7.754 1.00 65.69 92 VAL A C 1
ATOM 708 O O . VAL A 1 92 ? 8.649 1.739 -6.771 1.00 65.69 92 VAL A O 1
ATOM 711 N N . PHE A 1 93 ? 8.834 1.987 -9.000 1.00 65.44 93 PHE A N 1
ATOM 712 C CA . PHE A 1 93 ? 8.865 0.557 -9.315 1.00 65.44 93 PHE A CA 1
ATOM 713 C C . PHE A 1 93 ? 10.298 0.031 -9.492 1.00 65.44 93 PHE A C 1
ATOM 715 O O . PHE A 1 93 ? 11.241 0.768 -9.779 1.00 65.44 93 PHE A O 1
ATOM 722 N N . ALA A 1 94 ? 10.447 -1.290 -9.365 1.00 59.03 94 ALA A N 1
ATOM 723 C CA . ALA A 1 94 ? 11.718 -2.016 -9.364 1.00 59.03 94 ALA A CA 1
ATOM 724 C C . ALA A 1 94 ? 12.635 -1.761 -10.584 1.00 59.03 94 ALA A C 1
ATOM 726 O O . ALA A 1 94 ? 13.855 -1.827 -10.448 1.00 59.03 94 ALA A O 1
ATOM 727 N N . TYR A 1 95 ? 12.091 -1.486 -11.774 1.00 55.88 95 TYR A N 1
ATOM 728 C CA . TYR A 1 95 ? 12.876 -1.169 -12.984 1.00 55.88 95 TYR A CA 1
ATOM 729 C C . TYR A 1 95 ? 12.607 0.240 -13.545 1.00 55.88 95 TYR A C 1
ATOM 731 O O . TYR A 1 95 ? 13.143 0.578 -14.597 1.00 55.88 95 TYR A O 1
ATOM 739 N N . GLY A 1 96 ? 11.800 1.070 -12.873 1.00 62.12 96 GLY A N 1
ATOM 740 C CA . GLY A 1 96 ? 11.459 2.403 -13.371 1.00 62.12 96 GLY A CA 1
ATOM 741 C C . GLY A 1 96 ? 10.128 2.939 -12.847 1.00 62.12 96 GLY A C 1
ATOM 742 O O . GLY A 1 96 ? 9.731 2.676 -11.717 1.00 62.12 96 GLY A O 1
ATOM 743 N N . GLY A 1 97 ? 9.445 3.726 -13.672 1.00 62.91 97 GLY A N 1
ATOM 744 C CA . GLY A 1 97 ? 8.148 4.340 -13.392 1.00 62.91 97 GLY A CA 1
ATOM 745 C C . GLY A 1 97 ? 7.371 4.560 -14.690 1.00 62.91 97 GLY A C 1
ATOM 746 O O . GLY A 1 97 ? 7.934 4.441 -15.778 1.00 62.91 97 GLY A O 1
ATOM 747 N N . GLY A 1 98 ? 6.087 4.893 -14.581 1.00 65.81 98 GLY A N 1
ATOM 748 C CA . GLY A 1 98 ? 5.249 5.309 -15.705 1.00 65.81 98 GLY A CA 1
ATOM 749 C C . GLY A 1 98 ? 4.253 4.262 -16.208 1.00 65.81 98 GLY A C 1
ATOM 750 O O . GLY A 1 98 ? 4.363 3.062 -15.953 1.00 65.81 98 GLY A O 1
ATOM 751 N N . LEU A 1 99 ? 3.279 4.746 -16.987 1.00 63.44 99 LEU A N 1
ATOM 752 C CA . LEU A 1 99 ? 2.247 3.955 -17.670 1.00 63.44 99 LEU A CA 1
ATOM 753 C C . LEU A 1 99 ? 2.744 2.701 -18.421 1.00 63.44 99 LEU A C 1
ATOM 755 O O . LEU A 1 99 ? 2.082 1.670 -18.288 1.00 63.44 99 LEU A O 1
ATOM 759 N N . PRO A 1 100 ? 3.879 2.704 -19.157 1.00 65.31 100 PRO A N 1
ATOM 760 C CA . PRO A 1 100 ? 4.347 1.485 -19.825 1.00 65.31 100 PRO A CA 1
ATOM 761 C C . PRO A 1 100 ? 4.707 0.357 -18.844 1.00 65.31 100 PRO A C 1
ATOM 763 O O . PRO A 1 100 ? 4.635 -0.811 -19.210 1.00 65.31 100 PRO A O 1
ATOM 766 N N . TYR A 1 101 ? 5.018 0.677 -17.583 1.00 68.06 101 TYR A N 1
ATOM 767 C CA . TYR A 1 101 ? 5.285 -0.318 -16.542 1.00 68.06 101 TYR A CA 1
ATOM 768 C C . TYR A 1 101 ? 4.004 -0.976 -16.001 1.00 68.06 101 TYR A C 1
ATOM 770 O O . TYR A 1 101 ? 4.019 -2.150 -15.622 1.00 68.06 101 TYR A O 1
ATOM 778 N N . LEU A 1 102 ? 2.887 -0.235 -16.001 1.00 65.75 102 LEU A N 1
ATOM 779 C CA . LEU A 1 102 ? 1.556 -0.754 -15.661 1.00 65.75 102 LEU A CA 1
ATOM 780 C C . LEU A 1 102 ? 0.910 -1.541 -16.810 1.00 65.75 102 LEU A C 1
ATOM 782 O O . LEU A 1 102 ? 0.073 -2.398 -16.553 1.00 65.75 102 LEU A O 1
ATOM 786 N N . LEU A 1 103 ? 1.269 -1.248 -18.060 1.00 67.50 103 LEU A N 1
ATOM 787 C CA . LEU A 1 103 ? 0.764 -1.962 -19.240 1.00 67.50 103 LEU A CA 1
ATOM 788 C C . LEU A 1 103 ? 1.645 -3.159 -19.639 1.00 67.50 103 LEU A C 1
ATOM 790 O O . LEU A 1 103 ? 1.266 -3.944 -20.504 1.00 67.50 103 LEU A O 1
ATOM 794 N N . GLY A 1 104 ? 2.814 -3.304 -19.011 1.00 73.25 104 GLY A N 1
ATOM 795 C CA . GLY A 1 104 ? 3.707 -4.446 -19.178 1.00 73.25 104 GLY A CA 1
ATOM 796 C C . GLY A 1 104 ? 3.321 -5.665 -18.321 1.00 73.25 104 GLY A C 1
ATOM 797 O O . GLY A 1 104 ? 2.379 -5.610 -17.527 1.00 73.25 104 GLY A O 1
ATOM 798 N N . PRO A 1 105 ? 4.084 -6.770 -18.410 1.00 68.38 105 PRO A N 1
ATOM 799 C CA . PRO A 1 105 ? 3.820 -8.012 -17.669 1.00 68.38 105 PRO A CA 1
ATOM 800 C C . PRO A 1 105 ? 3.819 -7.839 -16.136 1.00 68.38 105 PRO A C 1
ATOM 802 O O . PRO A 1 105 ? 3.183 -8.607 -15.418 1.00 68.38 105 PRO A O 1
ATOM 805 N N . THR A 1 106 ? 4.485 -6.803 -15.622 1.00 70.88 106 THR A N 1
ATOM 806 C CA . THR A 1 106 ? 4.524 -6.424 -14.199 1.00 70.88 106 THR A CA 1
ATOM 807 C C . THR A 1 106 ? 3.269 -5.698 -13.716 1.00 70.88 106 THR A C 1
ATOM 809 O O . THR A 1 106 ? 3.013 -5.649 -12.512 1.00 70.88 106 THR A O 1
ATOM 812 N N . GLY A 1 107 ? 2.463 -5.151 -14.629 1.00 74.62 107 GLY A N 1
ATOM 813 C CA . GLY A 1 107 ? 1.234 -4.430 -14.306 1.00 74.62 107 GLY A CA 1
ATOM 814 C C . GLY A 1 107 ? 0.220 -5.288 -13.562 1.00 74.62 107 GLY A C 1
ATOM 815 O O . GLY A 1 107 ? -0.329 -4.869 -12.545 1.00 74.62 107 GLY A O 1
ATOM 816 N N . GLY A 1 108 ? 0.035 -6.532 -14.013 1.00 81.06 108 GLY A N 1
ATOM 817 C CA . GLY A 1 108 ? -0.877 -7.484 -13.374 1.00 81.06 108 GLY A CA 1
ATOM 818 C C . GLY A 1 108 ? -0.531 -7.759 -11.908 1.00 81.06 108 GLY A C 1
ATOM 819 O O . GLY A 1 108 ? -1.430 -7.861 -11.077 1.00 81.06 108 GLY A O 1
ATOM 820 N N . PHE A 1 109 ? 0.760 -7.788 -11.560 1.00 77.81 109 PHE A N 1
ATOM 821 C CA . PHE A 1 109 ? 1.206 -7.936 -10.170 1.00 77.81 109 PHE A CA 1
ATOM 822 C C . PHE A 1 109 ? 0.823 -6.731 -9.305 1.00 77.81 109 PHE A C 1
ATOM 824 O O . PHE A 1 109 ? 0.354 -6.906 -8.184 1.00 77.81 109 PHE A O 1
ATOM 831 N N . LEU A 1 110 ? 0.963 -5.514 -9.836 1.00 80.56 110 LEU A N 1
ATOM 832 C CA . LEU A 1 110 ? 0.607 -4.277 -9.135 1.00 80.56 110 LEU A CA 1
ATOM 833 C C . LEU A 1 110 ? -0.895 -4.195 -8.847 1.00 80.56 110 LEU A C 1
ATOM 835 O O . LEU A 1 110 ? -1.290 -3.882 -7.724 1.00 80.56 110 LEU A O 1
ATOM 839 N N . PHE A 1 111 ? -1.733 -4.539 -9.829 1.00 84.00 111 PHE A N 1
ATOM 840 C CA . PHE A 1 111 ? -3.176 -4.663 -9.610 1.00 84.00 111 PHE A CA 1
ATOM 841 C C . PHE A 1 111 ? -3.494 -5.788 -8.618 1.00 84.00 111 PHE A C 1
ATOM 843 O O . PHE A 1 111 ? -4.331 -5.608 -7.735 1.00 84.00 111 PHE A O 1
ATOM 850 N N . GLY A 1 112 ? -2.779 -6.915 -8.695 1.00 86.00 112 GLY A N 1
ATOM 851 C CA . GLY A 1 112 ? -2.875 -8.008 -7.730 1.00 86.00 112 GLY A CA 1
ATOM 852 C C . GLY A 1 112 ? -2.588 -7.569 -6.291 1.00 86.00 112 GLY A C 1
ATOM 853 O O . GLY A 1 112 ? -3.296 -7.988 -5.381 1.00 86.00 112 GLY A O 1
ATOM 854 N N . PHE A 1 113 ? -1.623 -6.671 -6.070 1.00 85.56 113 PHE A N 1
ATOM 855 C CA . PHE A 1 113 ? -1.339 -6.115 -4.741 1.00 85.56 113 PHE A CA 1
ATOM 856 C C . PHE A 1 113 ? -2.477 -5.253 -4.199 1.00 85.56 113 PHE A C 1
ATOM 858 O O . PHE A 1 113 ? -2.749 -5.297 -3.000 1.00 85.56 113 PHE A O 1
ATOM 865 N N . LEU A 1 114 ? -3.169 -4.508 -5.065 1.00 87.69 114 LEU A N 1
ATOM 866 C CA . LEU A 1 114 ? -4.359 -3.757 -4.672 1.00 87.69 114 LEU A CA 1
ATOM 867 C C . LEU A 1 114 ? -5.497 -4.702 -4.262 1.00 87.69 114 LEU A C 1
ATOM 869 O O . LEU A 1 114 ? -6.114 -4.507 -3.221 1.00 87.69 114 LEU A O 1
ATOM 873 N N . PHE A 1 115 ? -5.743 -5.768 -5.028 1.00 89.31 115 PHE A N 1
ATOM 874 C CA . PHE A 1 115 ? -6.732 -6.779 -4.642 1.00 89.31 115 PHE A CA 1
ATOM 875 C C . PHE A 1 115 ? -6.345 -7.502 -3.346 1.00 89.31 115 PHE A C 1
ATOM 877 O O . PHE A 1 115 ? -7.191 -7.698 -2.472 1.00 89.31 115 PHE A O 1
ATOM 884 N N . ALA A 1 116 ? -5.069 -7.855 -3.188 1.00 87.31 116 ALA A N 1
ATOM 885 C CA . ALA A 1 116 ? -4.562 -8.501 -1.986 1.00 87.31 116 ALA A CA 1
ATOM 886 C C . ALA A 1 116 ? -4.733 -7.613 -0.746 1.00 87.31 116 ALA A C 1
ATOM 888 O O . ALA A 1 116 ? -5.172 -8.111 0.289 1.00 87.31 116 ALA A O 1
ATOM 889 N N . SER A 1 117 ? -4.454 -6.305 -0.840 1.00 88.00 117 SER A N 1
ATOM 890 C CA . SER A 1 117 ? -4.624 -5.388 0.295 1.00 88.00 117 SER A CA 1
ATOM 891 C C . SER A 1 117 ? -6.088 -5.230 0.706 1.00 88.00 117 SER A C 1
ATOM 893 O O . SER A 1 117 ? -6.376 -5.196 1.900 1.00 88.00 117 SER A O 1
ATOM 895 N N . ILE A 1 118 ? -7.023 -5.234 -0.253 1.00 89.25 118 ILE A N 1
ATOM 896 C CA . ILE A 1 118 ? -8.464 -5.222 0.034 1.00 89.25 118 ILE A CA 1
ATOM 897 C C . ILE A 1 118 ? -8.865 -6.479 0.811 1.00 89.25 118 ILE A C 1
ATOM 899 O O . ILE A 1 118 ? -9.487 -6.373 1.866 1.00 89.25 118 ILE A O 1
ATOM 903 N N . ILE A 1 119 ? -8.514 -7.662 0.297 1.00 89.94 119 ILE A N 1
ATOM 904 C CA . ILE A 1 119 ? -8.934 -8.945 0.877 1.00 89.94 119 ILE A CA 1
ATOM 905 C C . ILE A 1 119 ? -8.319 -9.136 2.266 1.00 89.94 119 ILE A C 1
ATOM 907 O O . ILE A 1 119 ? -9.013 -9.487 3.217 1.00 89.94 119 ILE A O 1
ATOM 911 N N . ILE A 1 120 ? -7.018 -8.888 2.399 1.00 88.19 120 ILE A N 1
ATOM 912 C CA . ILE A 1 120 ? -6.288 -9.125 3.647 1.00 88.19 120 ILE A CA 1
ATOM 913 C C . ILE A 1 120 ? -6.610 -8.062 4.682 1.00 88.19 120 ILE A C 1
ATOM 915 O O . ILE A 1 120 ? -6.781 -8.396 5.850 1.00 88.19 120 ILE A O 1
ATOM 919 N N . GLY A 1 121 ? -6.750 -6.806 4.263 1.00 86.38 121 GLY A N 1
ATOM 920 C CA . GLY A 1 121 ? -7.202 -5.746 5.150 1.00 86.38 121 GLY A CA 1
ATOM 921 C C . GLY A 1 121 ? -8.603 -6.023 5.691 1.00 86.38 121 GLY A C 1
ATOM 922 O O . GLY A 1 121 ? -8.838 -5.858 6.883 1.00 86.38 121 GLY A O 1
ATOM 923 N N . GLU A 1 122 ? -9.513 -6.531 4.854 1.00 87.56 122 GLU A N 1
ATOM 924 C CA . GLU A 1 122 ? -10.848 -6.958 5.290 1.00 87.56 122 GLU A CA 1
ATOM 925 C C . GLU A 1 122 ? -10.779 -8.106 6.310 1.00 87.56 122 GLU A C 1
ATOM 927 O O . GLU A 1 122 ? -11.477 -8.087 7.323 1.00 87.56 122 GLU A O 1
ATOM 932 N N . LEU A 1 123 ? -9.933 -9.110 6.067 1.00 85.81 123 LEU A N 1
ATOM 933 C CA . LEU A 1 123 ? -9.719 -10.227 6.996 1.00 85.81 123 LEU A CA 1
ATOM 934 C C . LEU A 1 123 ? -9.125 -9.750 8.331 1.00 85.81 123 LEU A C 1
ATOM 936 O O . LEU A 1 123 ? -9.539 -10.209 9.399 1.00 85.81 123 LEU A O 1
ATOM 940 N N . ALA A 1 124 ? -8.193 -8.800 8.286 1.00 85.38 124 ALA A N 1
ATOM 941 C CA . ALA A 1 124 ? -7.582 -8.206 9.467 1.00 85.38 124 ALA A CA 1
ATOM 942 C C . ALA A 1 124 ? -8.595 -7.406 10.299 1.00 85.38 124 ALA A C 1
ATOM 944 O O . ALA A 1 124 ? -8.657 -7.575 11.521 1.00 85.38 124 ALA A O 1
ATOM 945 N N . ASP A 1 125 ? -9.452 -6.619 9.643 1.00 84.44 125 ASP A N 1
ATOM 946 C CA . ASP A 1 125 ? -10.533 -5.866 10.289 1.00 84.44 125 ASP A CA 1
ATOM 947 C C . ASP A 1 125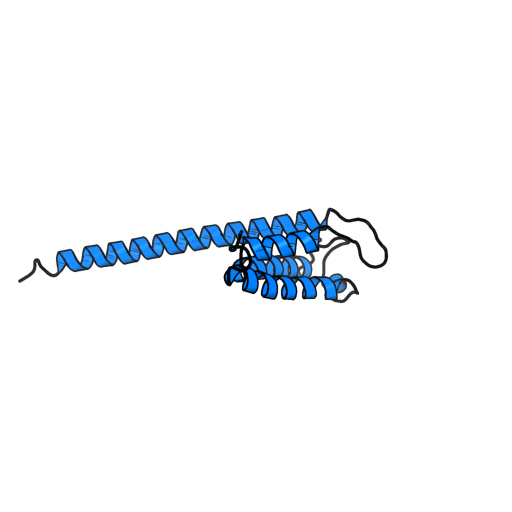 ? -11.571 -6.806 10.926 1.00 84.44 125 ASP A C 1
ATOM 949 O O . ASP A 1 125 ? -12.088 -6.531 12.012 1.00 84.44 125 ASP A O 1
ATOM 953 N N . ARG A 1 126 ? -11.798 -7.979 10.318 1.00 83.94 126 ARG A N 1
ATOM 954 C CA . ARG A 1 126 ? -12.619 -9.073 10.871 1.00 83.94 126 ARG A CA 1
ATOM 955 C C . ARG A 1 126 ? -11.962 -9.817 12.036 1.00 83.94 126 ARG A C 1
ATOM 957 O O . ARG A 1 126 ? -12.565 -10.735 12.584 1.00 83.94 126 ARG A O 1
ATOM 964 N N . GLY A 1 127 ? -10.749 -9.436 12.434 1.00 76.44 127 GLY A N 1
ATOM 965 C CA . GLY A 1 127 ? -10.078 -9.975 13.612 1.00 76.44 127 GLY A CA 1
ATOM 966 C C . GLY A 1 127 ? -9.385 -11.318 13.396 1.00 76.44 127 GLY A C 1
ATOM 967 O O . GLY A 1 127 ? -8.989 -11.937 14.379 1.00 76.44 127 GLY A O 1
ATOM 968 N N . TRP A 1 128 ? -9.165 -11.746 12.147 1.00 69.56 128 TRP A N 1
ATOM 969 C CA . TRP A 1 128 ? -8.467 -13.006 11.839 1.00 69.56 128 TRP A CA 1
ATOM 970 C C . TRP A 1 128 ? -7.003 -13.049 12.321 1.00 69.56 128 TRP A C 1
ATOM 972 O O . TRP A 1 128 ? -6.402 -14.116 12.328 1.00 69.56 128 TRP A O 1
ATOM 982 N N . GLY A 1 129 ? -6.433 -11.918 12.757 1.00 63.47 129 GLY A N 1
ATOM 983 C CA . GLY A 1 129 ? -5.107 -11.834 13.389 1.00 63.47 129 GLY A CA 1
ATOM 984 C C . GLY A 1 129 ? -5.116 -11.614 14.909 1.00 63.47 129 GLY A C 1
ATOM 985 O O . GLY A 1 129 ? -4.052 -11.448 15.496 1.00 63.47 129 GLY A O 1
ATOM 986 N N . LYS A 1 130 ? -6.292 -11.556 15.553 1.00 62.25 130 LYS A N 1
ATOM 987 C CA . LYS A 1 130 ? -6.433 -11.272 17.000 1.00 62.25 130 LYS A CA 1
ATOM 988 C C . LYS A 1 130 ? -6.695 -12.520 17.842 1.00 62.25 130 LYS A C 1
ATOM 990 O O . LYS A 1 130 ? -6.640 -12.456 19.065 1.00 62.25 130 LYS A O 1
ATOM 995 N N . THR A 1 131 ? -6.944 -13.649 17.196 1.00 57.41 131 THR A N 1
ATOM 996 C CA . THR A 1 131 ? -7.027 -14.978 17.801 1.00 57.41 131 THR A CA 1
ATOM 997 C C . THR A 1 131 ? -5.631 -15.597 17.846 1.00 57.41 131 THR A C 1
ATOM 999 O O . THR A 1 131 ? -5.311 -16.534 17.123 1.00 57.41 131 THR A O 1
ATOM 1002 N N . ALA A 1 132 ? -4.764 -15.034 18.689 1.00 55.69 132 ALA A N 1
ATOM 1003 C CA . ALA A 1 132 ? -3.635 -15.791 19.209 1.00 55.69 132 ALA A CA 1
ATOM 1004 C C . ALA A 1 132 ? -4.192 -16.657 20.344 1.00 55.69 132 ALA A C 1
ATOM 1006 O O . ALA A 1 132 ? -4.486 -16.107 21.397 1.00 55.69 132 ALA A O 1
ATOM 1007 N N . PHE A 1 133 ? -4.418 -17.938 20.031 1.00 52.16 133 PHE A N 1
ATOM 1008 C CA . PHE A 1 133 ? -4.712 -19.082 20.913 1.00 52.16 133 PHE A CA 1
ATOM 1009 C C . PHE A 1 133 ? -5.456 -18.811 22.230 1.00 52.16 133 PHE A C 1
ATOM 1011 O O . PHE A 1 133 ? -4.850 -18.259 23.172 1.00 52.16 133 PHE A O 1
#

Foldseek 3Di:
DPPVVVVVVVVVVCVVVVVVVVVVVVVVVLVVLLVVLLVVLLVQQQQWDDDPPDTDTCNLVSLLVCLLPVAQPSSLSSLVVNLVCQQVFQQSHNVGGHDVCLVDPNVVVSVVSSVSSNVSSNCNVVVVVVPPD

Radius of gyration: 21.09 Å; chains: 1; bounding box: 53×50×55 Å

pLDDT: mean 75.02, std 9.77, range [52.16, 89.94]